Protein AF-A0A1M4WD47-F1 (afdb_monomer_lite)

Sequence (102 aa):
MFSYIHLALHGLVPVAIAWFFFRSDWKRAALIMLAANLVDLDHLVANPVYDPNRCSINFHPLHKMLPISLYGAMMFLPWPPLRYLGIGLITHMLLDATDCAF

Organism: NCBI:txid494016

Structure (mmCIF, N/CA/C/O backbone):
data_AF-A0A1M4WD47-F1
#
_entry.id   AF-A0A1M4WD47-F1
#
loop_
_atom_site.group_PDB
_atom_site.id
_atom_site.type_symbol
_atom_site.label_atom_id
_atom_site.label_alt_id
_atom_site.label_comp_id
_atom_site.label_asym_id
_atom_site.label_entity_id
_atom_site.label_seq_id
_atom_site.pdbx_PDB_ins_code
_atom_site.Cartn_x
_atom_site.Cartn_y
_atom_site.Cartn_z
_atom_site.occupancy
_atom_site.B_iso_or_equiv
_atom_site.auth_seq_id
_atom_site.auth_comp_id
_atom_site.auth_asym_id
_atom_site.auth_atom_id
_atom_site.pdbx_PDB_model_num
ATOM 1 N N . MET A 1 1 ? -0.608 -6.641 -16.719 1.00 58.84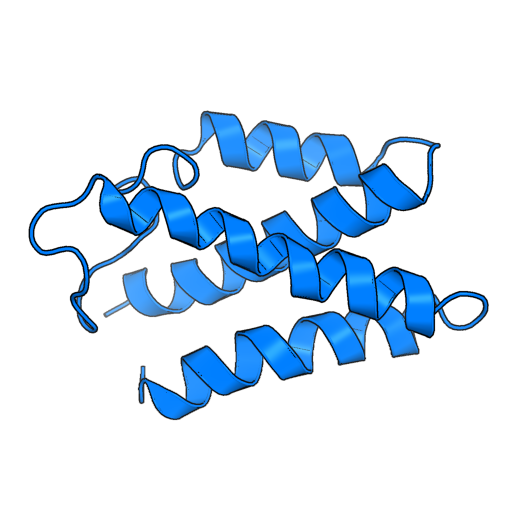 1 MET A N 1
ATOM 2 C CA . MET A 1 1 ? -2.099 -6.657 -16.816 1.00 58.84 1 MET A CA 1
ATOM 3 C C . MET A 1 1 ? -2.589 -5.411 -17.575 1.00 58.84 1 MET A C 1
ATOM 5 O O . MET A 1 1 ? -1.778 -4.520 -17.776 1.00 58.84 1 MET A O 1
ATOM 9 N N . PHE A 1 2 ? -3.846 -5.299 -18.051 1.00 75.12 2 PHE A N 1
ATOM 10 C CA . PHE A 1 2 ? -4.336 -4.026 -18.632 1.00 75.12 2 PHE A CA 1
ATOM 11 C C . PHE A 1 2 ? -4.069 -2.897 -17.619 1.00 75.12 2 PHE A C 1
ATOM 13 O O . PHE A 1 2 ? -4.674 -2.915 -16.548 1.00 75.12 2 PHE A O 1
ATOM 20 N N . SER A 1 3 ? -3.162 -1.956 -17.912 1.00 80.62 3 SER A N 1
ATOM 21 C CA . SER A 1 3 ? -2.609 -1.012 -16.917 1.00 80.62 3 SER A CA 1
ATOM 22 C C . SER A 1 3 ? -3.684 -0.210 -16.172 1.00 80.62 3 SER A C 1
ATOM 24 O O . SER A 1 3 ? -3.520 0.144 -15.009 1.00 80.62 3 SER A O 1
ATOM 26 N N . TYR A 1 4 ? -4.836 0.008 -16.810 1.00 87.81 4 TYR A N 1
ATOM 27 C CA . TYR A 1 4 ? -6.001 0.652 -16.204 1.00 87.81 4 TYR A CA 1
ATOM 28 C C . TYR A 1 4 ? -6.652 -0.173 -15.087 1.00 87.81 4 TYR A C 1
ATOM 30 O O . TYR A 1 4 ? -7.107 0.396 -14.099 1.00 87.81 4 TYR A O 1
ATOM 38 N N . ILE A 1 5 ? -6.696 -1.503 -15.224 1.00 91.81 5 ILE A N 1
ATOM 39 C CA . ILE A 1 5 ? -7.230 -2.399 -14.190 1.00 91.81 5 ILE A CA 1
ATOM 40 C C . ILE A 1 5 ? -6.297 -2.386 -12.983 1.00 91.81 5 ILE A C 1
ATOM 42 O O . ILE A 1 5 ? -6.768 -2.203 -11.868 1.00 91.81 5 ILE A O 1
ATOM 46 N N . HIS A 1 6 ? -4.988 -2.519 -13.210 1.00 92.06 6 HIS A N 1
ATOM 47 C CA . HIS A 1 6 ? -3.984 -2.451 -12.147 1.00 92.06 6 HIS A CA 1
ATOM 48 C C . HIS A 1 6 ? -4.118 -1.143 -11.342 1.00 92.06 6 HIS A C 1
ATOM 50 O O . HIS A 1 6 ? -4.303 -1.173 -10.125 1.00 92.06 6 HIS A O 1
ATOM 56 N N . LEU A 1 7 ? -4.159 0.005 -12.029 1.00 93.12 7 LEU A N 1
ATOM 57 C CA . LEU A 1 7 ? -4.317 1.307 -11.376 1.00 93.12 7 LEU A CA 1
ATOM 58 C C . LEU A 1 7 ? -5.651 1.430 -10.619 1.00 93.12 7 LEU A C 1
ATOM 60 O O . LEU A 1 7 ? -5.695 1.970 -9.514 1.00 93.12 7 LEU A O 1
ATOM 64 N N . ALA A 1 8 ? -6.745 0.914 -11.187 1.00 96.31 8 ALA A N 1
ATOM 65 C CA . ALA A 1 8 ? -8.039 0.909 -10.512 1.00 96.31 8 ALA A CA 1
ATOM 66 C C . ALA A 1 8 ? -8.015 0.056 -9.234 1.00 96.31 8 ALA A C 1
ATOM 68 O O . ALA A 1 8 ? -8.615 0.446 -8.232 1.00 96.31 8 ALA A O 1
ATOM 69 N N . LEU A 1 9 ? -7.308 -1.079 -9.236 1.00 97.12 9 LEU A N 1
ATOM 70 C CA . LEU A 1 9 ? -7.199 -1.953 -8.067 1.00 97.12 9 LEU A CA 1
ATOM 71 C C . LEU A 1 9 ? -6.446 -1.284 -6.911 1.00 97.12 9 LEU A C 1
ATOM 73 O O . LEU A 1 9 ? -6.906 -1.395 -5.773 1.00 97.12 9 LEU A O 1
ATOM 77 N N . HIS A 1 10 ? -5.390 -0.514 -7.191 1.00 97.69 10 HIS A N 1
ATOM 78 C CA . HIS A 1 10 ? -4.678 0.282 -6.175 1.00 97.69 10 HIS A CA 1
ATOM 79 C C . HIS A 1 10 ? -5.563 1.329 -5.485 1.00 97.69 10 HIS A C 1
ATOM 81 O O . HIS A 1 10 ? -5.253 1.777 -4.383 1.00 97.69 10 HIS A O 1
ATOM 87 N N . GLY A 1 11 ? -6.693 1.706 -6.090 1.00 98.00 11 GLY A N 1
ATOM 88 C CA . GLY A 1 11 ? -7.723 2.525 -5.447 1.00 98.00 11 GLY A CA 1
ATOM 89 C C . GLY A 1 11 ? -8.826 1.699 -4.778 1.00 98.00 11 GLY A C 1
ATOM 90 O O . GLY A 1 11 ? -9.163 1.903 -3.610 1.00 98.00 11 GLY A O 1
ATOM 91 N N . LEU A 1 12 ? -9.416 0.760 -5.518 1.00 98.38 12 LEU A N 1
ATOM 92 C CA . LEU A 1 12 ? -10.621 0.042 -5.097 1.00 98.38 12 LEU A CA 1
ATOM 93 C C . LEU A 1 12 ? -10.355 -0.966 -3.975 1.00 98.38 12 LEU A C 1
ATOM 95 O O . LEU A 1 12 ? -11.166 -1.072 -3.053 1.00 98.38 12 LEU A O 1
ATOM 99 N N . VAL A 1 13 ? -9.236 -1.693 -4.027 1.00 98.50 13 VAL A N 1
ATOM 100 C CA . VAL A 1 13 ? -8.934 -2.752 -3.054 1.00 98.50 13 VAL A CA 1
ATOM 101 C C . VAL A 1 13 ? -8.675 -2.177 -1.654 1.00 98.50 13 VAL A C 1
ATOM 103 O O . VAL A 1 13 ? -9.324 -2.652 -0.718 1.00 98.50 13 VAL A O 1
ATOM 106 N N . PRO A 1 14 ? -7.856 -1.120 -1.463 1.00 98.50 14 PRO A N 1
ATOM 107 C CA . PRO A 1 14 ? -7.715 -0.460 -0.161 1.00 98.50 14 PRO A CA 1
ATOM 108 C C . PRO A 1 14 ? -9.041 0.015 0.441 1.00 98.50 14 PRO A C 1
ATOM 110 O O . PRO A 1 14 ? -9.309 -0.202 1.625 1.00 98.50 14 PRO A O 1
ATOM 113 N N . VAL A 1 15 ? -9.904 0.627 -0.379 1.00 98.62 15 VAL A N 1
ATOM 114 C CA . VAL A 1 15 ? -11.221 1.108 0.066 1.00 98.62 15 VAL A CA 1
ATOM 115 C C . VAL A 1 15 ? -12.121 -0.059 0.463 1.00 98.62 15 VAL A C 1
ATOM 117 O O . VAL A 1 15 ? -12.786 0.015 1.498 1.00 98.62 15 VAL A O 1
ATOM 120 N N . ALA A 1 16 ? -12.121 -1.147 -0.311 1.00 98.69 16 ALA A N 1
ATOM 121 C CA . ALA A 1 16 ? -12.875 -2.351 0.016 1.00 98.69 16 ALA A CA 1
ATOM 122 C C . ALA A 1 16 ? -12.393 -2.963 1.341 1.00 98.69 16 ALA A C 1
ATOM 124 O O . ALA A 1 16 ? -13.210 -3.186 2.235 1.00 98.69 16 ALA A O 1
ATOM 125 N N . ILE A 1 17 ? -11.081 -3.157 1.518 1.00 98.56 17 ILE A N 1
ATOM 126 C CA . ILE A 1 17 ? -10.499 -3.683 2.764 1.00 98.56 17 ILE A CA 1
ATOM 127 C C . ILE A 1 17 ? -10.911 -2.813 3.957 1.00 98.56 17 ILE A C 1
ATOM 129 O O . ILE A 1 17 ? -11.415 -3.324 4.961 1.00 98.56 17 ILE A O 1
ATOM 133 N N . ALA A 1 18 ? -10.760 -1.495 3.840 1.00 98.50 18 ALA A N 1
ATOM 134 C CA . ALA A 1 18 ? -11.155 -0.561 4.885 1.00 98.50 18 ALA A CA 1
ATOM 135 C C . ALA A 1 18 ? -12.653 -0.652 5.223 1.00 98.50 18 ALA A C 1
ATOM 137 O O . ALA A 1 18 ? -13.029 -0.660 6.397 1.00 98.50 18 ALA A O 1
ATOM 138 N N . TRP A 1 19 ? -13.513 -0.747 4.208 1.00 98.44 19 TRP A N 1
ATOM 139 C CA . TRP A 1 19 ? -14.961 -0.809 4.386 1.00 98.44 19 TRP A CA 1
ATOM 140 C C . TRP A 1 19 ? -15.430 -2.115 5.037 1.00 98.44 19 TRP A C 1
ATOM 142 O O . TRP A 1 19 ? -16.254 -2.064 5.955 1.00 98.44 19 TRP A O 1
ATOM 152 N N . PHE A 1 20 ? -14.894 -3.259 4.601 1.00 98.38 20 PHE A N 1
ATOM 153 C CA . PHE A 1 20 ? -15.278 -4.581 5.103 1.00 98.38 20 PHE A CA 1
ATOM 154 C C . PHE A 1 20 ? -14.702 -4.881 6.493 1.00 98.38 20 PHE A C 1
ATOM 156 O O . PHE A 1 20 ? -15.432 -5.362 7.358 1.00 98.38 20 PHE A O 1
ATOM 163 N N . PHE A 1 21 ? -13.419 -4.587 6.734 1.00 97.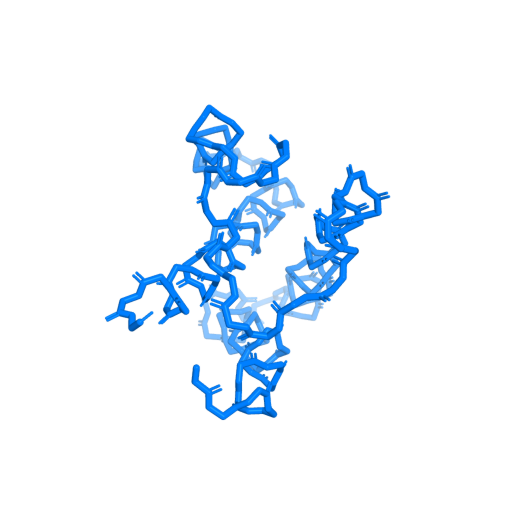81 21 PHE A N 1
ATOM 164 C CA . PHE A 1 21 ? -12.721 -5.023 7.955 1.00 97.81 21 PHE A CA 1
ATOM 165 C C . PHE A 1 21 ? -12.621 -3.946 9.041 1.00 97.81 21 PHE A C 1
ATOM 167 O O . PHE A 1 21 ? -12.498 -4.274 10.219 1.00 97.81 21 PHE A O 1
ATOM 174 N N . PH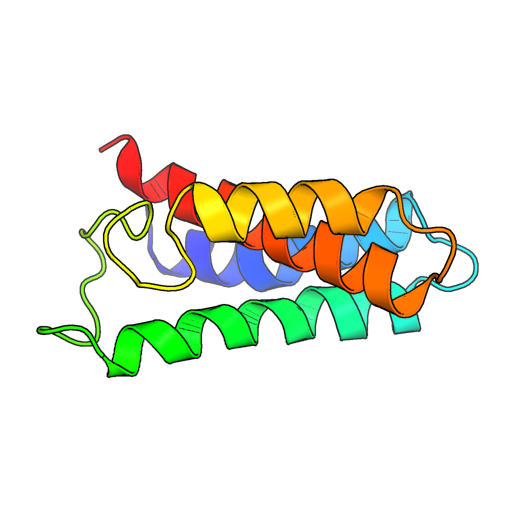E A 1 22 ? -12.710 -2.664 8.679 1.00 96.94 22 PHE A N 1
ATOM 175 C CA . PHE A 1 22 ? -12.525 -1.538 9.603 1.00 96.94 22 PHE A CA 1
ATOM 176 C C . PHE A 1 22 ? -13.765 -0.646 9.655 1.00 96.94 22 PHE A C 1
ATOM 178 O O . PHE A 1 22 ? -13.664 0.574 9.719 1.00 96.94 22 PHE A O 1
ATOM 185 N N . ARG A 1 23 ? -14.960 -1.252 9.634 1.00 95.81 23 ARG A N 1
ATOM 186 C CA . ARG A 1 23 ? -16.246 -0.564 9.426 1.00 95.81 23 ARG A CA 1
ATOM 187 C C . ARG A 1 23 ? -16.489 0.649 10.334 1.00 95.81 23 ARG A C 1
ATOM 189 O O . ARG A 1 23 ? -17.098 1.612 9.878 1.00 95.81 23 ARG A O 1
ATOM 196 N N . SER A 1 24 ? -16.027 0.624 11.583 1.00 97.12 24 SER A N 1
ATOM 197 C CA . SER A 1 24 ? -16.172 1.739 12.534 1.00 97.12 24 SER A CA 1
ATOM 198 C C . SER A 1 24 ? -15.276 2.945 12.220 1.00 97.12 24 SER A C 1
ATOM 200 O O . SER A 1 24 ? -15.646 4.067 12.549 1.00 97.12 24 SER A O 1
ATOM 202 N N . ASP A 1 25 ? -14.140 2.736 11.550 1.00 97.44 25 ASP A N 1
ATOM 203 C CA . ASP A 1 25 ? -13.117 3.752 11.246 1.00 97.44 25 ASP A CA 1
ATOM 204 C C . ASP A 1 25 ? -12.743 3.756 9.746 1.00 97.44 25 ASP A C 1
ATOM 206 O O . ASP A 1 25 ? -11.662 4.182 9.336 1.00 97.44 25 ASP A O 1
ATOM 210 N N . TRP A 1 26 ? -13.650 3.257 8.897 1.00 98.44 26 TRP A N 1
ATOM 211 C CA . TRP A 1 26 ? -13.337 2.859 7.521 1.00 98.44 26 TRP A CA 1
ATOM 212 C C . TRP A 1 26 ? -12.823 4.013 6.662 1.00 98.44 26 TRP A C 1
ATOM 214 O O . TRP A 1 26 ? -11.982 3.803 5.801 1.00 98.44 26 TRP A O 1
ATOM 224 N N . LYS A 1 27 ? -13.291 5.245 6.899 1.00 98.50 27 LYS A N 1
ATOM 225 C CA . LYS A 1 27 ? -12.832 6.427 6.151 1.00 98.50 27 LYS A CA 1
ATOM 226 C C . LYS A 1 2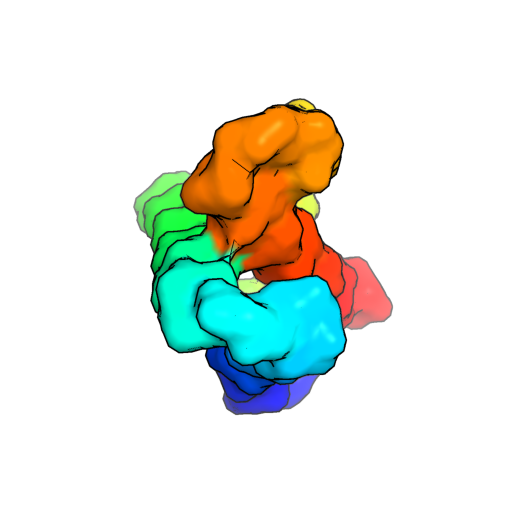7 ? -11.362 6.721 6.430 1.00 98.50 27 LYS A C 1
ATOM 228 O O . LYS A 1 27 ? -10.609 7.015 5.508 1.00 98.50 27 LYS A O 1
ATOM 233 N N . ARG A 1 28 ? -10.957 6.630 7.701 1.00 98.44 28 ARG A N 1
ATOM 234 C CA . ARG A 1 28 ? -9.572 6.852 8.120 1.00 98.44 28 ARG A CA 1
ATOM 235 C C . ARG A 1 28 ? -8.680 5.712 7.646 1.00 98.44 28 ARG A C 1
ATOM 237 O O . ARG A 1 28 ? -7.611 5.980 7.109 1.00 98.44 28 ARG A O 1
ATOM 244 N N . ALA A 1 29 ? -9.135 4.469 7.807 1.00 98.50 29 ALA A N 1
ATOM 245 C CA . ALA A 1 29 ? -8.436 3.297 7.293 1.00 98.50 29 ALA A CA 1
ATOM 246 C C . ALA A 1 29 ? -8.234 3.397 5.772 1.00 98.50 29 ALA A C 1
ATOM 248 O O . ALA A 1 29 ? -7.104 3.276 5.312 1.00 98.50 29 ALA A O 1
ATOM 249 N N . ALA A 1 30 ? -9.285 3.726 5.013 1.00 98.69 30 ALA A N 1
ATOM 250 C CA . ALA A 1 30 ? -9.220 3.893 3.563 1.00 98.69 30 ALA A CA 1
ATOM 251 C C . ALA A 1 30 ? -8.242 4.999 3.161 1.00 98.69 30 ALA A C 1
ATOM 253 O O . ALA A 1 30 ? -7.398 4.771 2.304 1.00 98.69 30 ALA A O 1
ATOM 254 N N . LEU A 1 31 ? -8.308 6.174 3.799 1.00 98.75 31 LEU A N 1
ATOM 255 C CA . LEU A 1 31 ? -7.400 7.283 3.496 1.00 98.75 31 LEU A CA 1
ATOM 256 C C . LEU A 1 31 ? -5.932 6.896 3.722 1.00 98.75 31 LEU A C 1
ATOM 258 O O . LEU A 1 31 ? -5.089 7.195 2.882 1.00 98.75 31 LEU A O 1
ATOM 262 N N . ILE A 1 32 ? -5.627 6.219 4.833 1.00 98.75 32 ILE A N 1
ATOM 263 C CA . ILE A 1 32 ? -4.256 5.799 5.151 1.00 98.75 32 ILE A CA 1
ATOM 264 C C . ILE A 1 32 ? -3.786 4.687 4.206 1.00 98.75 32 ILE A C 1
ATOM 266 O O . ILE A 1 32 ? -2.656 4.742 3.729 1.00 98.75 32 ILE A O 1
ATOM 270 N N . MET A 1 33 ? -4.637 3.704 3.900 1.00 98.75 33 MET A N 1
ATOM 271 C CA . MET A 1 33 ? -4.283 2.631 2.966 1.00 98.75 33 MET A CA 1
ATOM 272 C C . MET A 1 33 ? -4.102 3.157 1.536 1.00 98.75 33 MET A C 1
ATOM 274 O O . MET A 1 33 ? -3.194 2.713 0.852 1.00 98.75 33 MET A O 1
ATOM 278 N N . LEU A 1 34 ? -4.901 4.135 1.097 1.00 98.75 34 LEU A N 1
ATOM 279 C CA . LEU A 1 34 ? -4.707 4.814 -0.191 1.00 98.75 34 LEU A CA 1
ATOM 280 C C . LEU A 1 34 ? -3.413 5.634 -0.216 1.00 98.75 34 LEU A C 1
ATOM 282 O O . LEU A 1 34 ? -2.702 5.633 -1.217 1.00 98.75 34 LEU A O 1
ATOM 286 N N . ALA A 1 35 ? -3.083 6.314 0.887 1.00 98.62 35 ALA A N 1
ATOM 287 C CA . ALA A 1 35 ? -1.826 7.048 1.010 1.00 98.62 35 ALA A CA 1
ATOM 288 C C . ALA A 1 35 ? -0.595 6.125 0.962 1.00 98.62 35 ALA A C 1
ATOM 290 O O . ALA A 1 35 ? 0.492 6.592 0.630 1.00 98.62 35 ALA A O 1
ATOM 291 N N . ALA A 1 36 ? -0.750 4.826 1.246 1.00 98.62 36 ALA A N 1
ATOM 292 C CA . ALA A 1 36 ? 0.332 3.852 1.125 1.00 98.62 36 ALA A CA 1
ATOM 293 C C . ALA A 1 36 ? 0.860 3.717 -0.313 1.00 98.62 36 ALA A C 1
ATOM 295 O O . ALA A 1 36 ? 2.039 3.423 -0.474 1.00 98.62 36 ALA A O 1
ATOM 296 N N . ASN A 1 37 ? 0.051 4.027 -1.336 1.00 98.31 37 ASN A N 1
ATOM 297 C CA . ASN A 1 37 ? 0.495 4.055 -2.738 1.00 98.31 37 ASN A CA 1
ATOM 298 C C . ASN A 1 37 ? 1.606 5.089 -2.996 1.00 98.31 37 ASN A C 1
ATOM 300 O O . ASN A 1 37 ? 2.271 5.035 -4.020 1.00 98.31 37 AS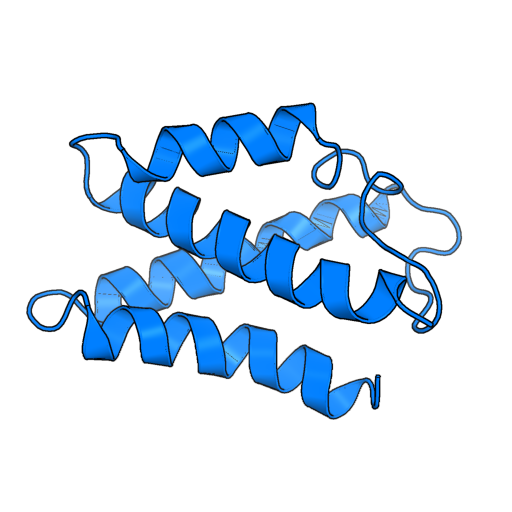N A O 1
ATOM 304 N N . LEU A 1 38 ? 1.867 6.019 -2.065 1.00 98.38 38 LEU A N 1
ATOM 305 C CA . LEU A 1 38 ? 3.041 6.896 -2.138 1.00 98.38 38 LEU A CA 1
ATOM 306 C C . LEU A 1 38 ? 4.374 6.134 -2.035 1.00 98.38 38 LEU A C 1
ATOM 308 O O . LEU A 1 38 ? 5.424 6.735 -2.259 1.00 98.38 38 LEU A O 1
ATOM 312 N N . VAL A 1 39 ? 4.357 4.838 -1.707 1.00 98.38 39 VAL A N 1
ATOM 313 C CA . VAL A 1 39 ? 5.541 3.971 -1.782 1.00 98.38 39 VAL A CA 1
ATOM 314 C C . VAL A 1 39 ? 6.144 3.937 -3.193 1.00 98.38 39 VAL A C 1
ATOM 316 O O . VAL A 1 39 ? 7.369 3.933 -3.305 1.00 98.38 39 VAL A O 1
ATOM 319 N N . ASP A 1 40 ? 5.319 4.087 -4.238 1.00 96.88 40 ASP A N 1
ATOM 320 C CA . ASP A 1 40 ? 5.739 4.172 -5.648 1.00 96.88 40 ASP A CA 1
ATOM 321 C C . ASP A 1 40 ? 6.641 5.362 -5.964 1.00 96.88 40 ASP A C 1
ATOM 323 O O . ASP A 1 40 ? 7.242 5.433 -7.036 1.00 96.88 40 ASP A O 1
ATOM 327 N N . LEU A 1 41 ? 6.783 6.328 -5.053 1.00 97.44 41 LEU A N 1
ATOM 328 C CA . LEU A 1 41 ? 7.751 7.406 -5.245 1.00 97.44 41 LEU A CA 1
ATOM 329 C C . LEU A 1 41 ? 9.194 6.877 -5.351 1.00 97.44 41 LEU A C 1
ATOM 331 O O . LEU A 1 41 ? 10.058 7.588 -5.868 1.00 97.44 41 LEU A O 1
ATOM 335 N N . ASP A 1 42 ? 9.466 5.633 -4.942 1.00 96.75 42 ASP A N 1
ATOM 336 C CA . ASP A 1 42 ? 10.753 4.977 -5.183 1.00 96.75 42 ASP A CA 1
ATOM 337 C C . ASP A 1 42 ? 11.010 4.628 -6.669 1.00 96.75 42 ASP A C 1
ATOM 339 O O . ASP A 1 42 ? 12.168 4.438 -7.062 1.00 96.75 42 ASP A O 1
ATOM 343 N N . HIS A 1 43 ? 9.985 4.668 -7.531 1.00 95.62 43 HIS A N 1
ATOM 344 C CA . HIS A 1 43 ? 10.126 4.563 -8.988 1.00 95.62 43 HIS A CA 1
ATOM 345 C C . HIS A 1 43 ? 10.934 5.717 -9.578 1.00 95.62 43 HIS A C 1
ATOM 347 O O . HIS A 1 43 ? 11.590 5.544 -10.604 1.00 95.62 43 HIS A O 1
ATOM 353 N N . LEU A 1 44 ? 10.967 6.878 -8.916 1.00 96.44 44 LEU A N 1
ATOM 354 C CA . LEU A 1 44 ? 11.782 8.020 -9.344 1.00 96.44 44 LEU A CA 1
ATOM 355 C C . LEU A 1 44 ? 13.290 7.713 -9.335 1.00 96.44 44 LEU A C 1
ATOM 357 O O . LEU A 1 44 ? 14.064 8.435 -9.959 1.00 96.44 44 LEU A O 1
ATOM 361 N N . VAL A 1 45 ? 13.709 6.643 -8.650 1.00 94.50 45 VAL A N 1
ATOM 362 C CA . VAL A 1 45 ? 15.104 6.172 -8.596 1.00 94.50 45 VAL A CA 1
ATOM 363 C C . VAL A 1 45 ? 15.413 5.160 -9.716 1.00 94.50 45 VAL A C 1
ATOM 365 O O . VAL A 1 45 ? 16.565 4.773 -9.905 1.00 94.50 45 VAL A O 1
ATOM 368 N N . ALA A 1 46 ? 14.411 4.723 -10.482 1.00 93.44 46 ALA A N 1
ATOM 369 C CA . ALA A 1 46 ? 14.579 3.755 -11.561 1.00 93.44 46 ALA A CA 1
ATOM 370 C C . ALA A 1 46 ? 14.883 4.392 -12.922 1.00 93.44 46 ALA A C 1
ATOM 372 O O . ALA A 1 46 ? 14.499 5.523 -13.211 1.00 93.44 46 ALA A O 1
ATOM 373 N N . ASN A 1 47 ? 15.514 3.607 -13.800 1.00 91.56 47 ASN A N 1
ATOM 374 C CA . ASN A 1 47 ? 15.682 3.939 -15.210 1.00 91.56 47 ASN A CA 1
ATOM 375 C C . ASN A 1 47 ? 15.261 2.741 -16.092 1.00 91.56 47 ASN A C 1
ATOM 377 O O . ASN A 1 47 ? 15.922 1.703 -16.019 1.00 91.56 47 ASN A O 1
ATOM 381 N N . PRO A 1 48 ? 14.192 2.850 -16.908 1.00 91.62 48 PRO A N 1
ATOM 382 C CA . PRO A 1 48 ? 13.286 3.998 -17.008 1.00 91.62 48 PRO A CA 1
ATOM 383 C C . PRO A 1 48 ? 12.423 4.159 -15.746 1.00 91.62 48 PRO A C 1
ATOM 385 O O . PRO A 1 48 ? 12.107 3.176 -15.072 1.00 91.62 48 PRO A O 1
ATOM 388 N N . VAL A 1 49 ? 12.002 5.394 -15.455 1.00 93.19 49 VAL A N 1
ATOM 389 C CA . VAL A 1 49 ? 11.147 5.709 -14.291 1.00 93.19 49 VAL A CA 1
ATOM 390 C C . VAL A 1 49 ? 9.849 4.891 -14.334 1.00 93.19 49 VAL A C 1
ATOM 392 O O . VAL A 1 49 ? 9.499 4.216 -13.368 1.00 93.19 49 VAL A O 1
ATOM 395 N N . TYR A 1 50 ? 9.182 4.860 -15.488 1.00 88.62 50 TYR A N 1
ATOM 396 C CA . TYR A 1 50 ? 7.953 4.100 -15.706 1.00 88.62 50 TYR A CA 1
ATOM 397 C C . TYR A 1 50 ? 8.131 3.086 -16.837 1.00 88.62 50 TYR A C 1
ATOM 399 O O . TYR A 1 50 ? 8.607 3.439 -17.916 1.00 88.62 50 TYR A O 1
ATOM 407 N N . ASP A 1 51 ? 7.733 1.843 -16.583 1.00 89.69 51 ASP A N 1
ATOM 408 C CA . ASP A 1 51 ? 7.630 0.776 -17.576 1.00 89.69 51 ASP A CA 1
ATOM 409 C C . ASP A 1 51 ? 6.442 -0.123 -17.193 1.00 89.69 51 ASP A C 1
ATOM 411 O O . ASP A 1 51 ? 6.488 -0.743 -16.129 1.00 89.69 51 ASP A O 1
ATOM 415 N N . PRO A 1 52 ? 5.375 -0.192 -18.009 1.00 85.94 52 PRO A N 1
ATOM 416 C CA . PRO A 1 52 ? 4.179 -0.969 -17.689 1.00 85.94 52 PRO A CA 1
ATOM 417 C C . PRO A 1 52 ? 4.388 -2.489 -17.754 1.00 85.94 52 PRO A C 1
ATOM 419 O O . PRO A 1 52 ? 3.490 -3.225 -17.351 1.00 85.94 52 PRO A O 1
ATOM 422 N N . ASN A 1 53 ? 5.521 -2.963 -18.282 1.00 86.06 53 ASN A N 1
ATOM 423 C CA . ASN A 1 53 ? 5.824 -4.392 -18.417 1.00 86.06 53 ASN A CA 1
ATOM 424 C C . ASN A 1 53 ? 6.901 -4.863 -17.428 1.00 86.06 53 ASN A C 1
ATOM 426 O O . ASN A 1 53 ? 7.408 -5.977 -17.547 1.00 86.06 53 ASN A O 1
ATOM 430 N N . ARG A 1 54 ? 7.303 -4.014 -16.476 1.00 90.31 54 ARG A N 1
ATOM 431 C CA . ARG A 1 54 ? 8.335 -4.346 -15.497 1.00 90.31 54 ARG A CA 1
ATOM 432 C C . ARG A 1 54 ? 7.711 -4.877 -14.212 1.00 90.31 54 ARG A C 1
ATOM 434 O O . ARG A 1 54 ? 6.855 -4.235 -13.620 1.00 90.31 54 ARG A O 1
ATOM 441 N N . CYS A 1 55 ? 8.247 -5.988 -13.716 1.00 92.94 55 CYS A N 1
ATOM 442 C CA . CYS A 1 55 ? 7.997 -6.432 -12.349 1.00 92.94 55 CYS A CA 1
ATOM 443 C C . CYS A 1 55 ? 8.632 -5.455 -11.339 1.00 92.94 55 CYS A C 1
ATOM 445 O O . CYS A 1 55 ? 9.859 -5.335 -11.280 1.00 92.94 55 CYS A O 1
ATOM 447 N N . SER A 1 56 ? 7.808 -4.771 -10.536 1.00 93.31 56 SER A N 1
ATOM 448 C CA . SER A 1 56 ? 8.267 -3.840 -9.488 1.00 93.31 56 SER A CA 1
ATOM 449 C C . SER A 1 56 ? 8.953 -4.550 -8.316 1.00 93.31 56 SER A C 1
ATOM 451 O O . SER A 1 56 ? 9.891 -4.020 -7.708 1.00 93.31 56 SER A O 1
ATOM 453 N N . ILE A 1 57 ? 8.507 -5.770 -7.996 1.00 96.44 57 ILE A N 1
ATOM 454 C CA . ILE A 1 57 ? 8.988 -6.538 -6.843 1.00 96.44 57 ILE A CA 1
ATOM 455 C C . ILE A 1 57 ? 10.466 -6.896 -7.012 1.00 96.44 57 ILE A C 1
ATOM 457 O O . ILE A 1 57 ? 10.890 -7.421 -8.037 1.00 96.44 57 ILE A O 1
ATOM 461 N N . ASN A 1 58 ? 11.259 -6.628 -5.971 1.00 95.62 58 ASN A N 1
ATOM 462 C CA . ASN A 1 58 ? 12.726 -6.721 -5.950 1.00 95.62 58 ASN A CA 1
ATOM 463 C C . ASN A 1 58 ? 13.478 -5.800 -6.925 1.00 95.62 58 ASN A C 1
ATOM 465 O O . ASN A 1 58 ? 14.712 -5.800 -6.903 1.00 95.62 58 ASN A O 1
ATOM 469 N N . PHE A 1 59 ? 12.781 -4.988 -7.718 1.00 94.62 59 PHE A N 1
ATOM 470 C CA . PHE A 1 59 ? 13.404 -4.011 -8.601 1.00 94.62 59 PHE A CA 1
ATOM 471 C C . PHE A 1 59 ? 13.605 -2.668 -7.884 1.00 94.62 59 PHE A C 1
ATOM 473 O O . PHE A 1 59 ? 14.728 -2.159 -7.827 1.00 94.62 59 PHE A O 1
ATOM 480 N N . HIS A 1 60 ? 12.549 -2.124 -7.271 1.00 95.56 60 HIS A N 1
ATOM 481 C CA . HIS A 1 60 ? 12.608 -0.828 -6.593 1.00 95.56 60 HIS A CA 1
ATOM 482 C C . HIS A 1 60 ? 13.029 -0.942 -5.114 1.00 95.56 60 HIS A C 1
ATOM 484 O O . HIS A 1 60 ? 12.786 -1.974 -4.483 1.00 95.56 60 HIS A O 1
ATOM 490 N N . PRO A 1 61 ? 13.690 0.081 -4.529 1.00 96.25 61 PRO A N 1
ATOM 491 C CA . PRO A 1 61 ? 14.227 0.016 -3.168 1.00 96.25 61 PRO A CA 1
ATOM 492 C C . PRO A 1 61 ? 13.217 -0.366 -2.079 1.00 96.25 61 PRO A C 1
ATOM 494 O O . PRO A 1 61 ? 13.563 -1.178 -1.218 1.00 96.25 61 PRO A O 1
ATOM 497 N N . LEU A 1 62 ? 12.003 0.192 -2.108 1.00 98.12 62 LEU A N 1
ATOM 498 C CA . LEU A 1 62 ? 10.931 -0.064 -1.137 1.00 98.12 62 LEU A CA 1
ATOM 499 C C . LEU A 1 62 ? 10.100 -1.306 -1.494 1.00 98.12 62 LEU A C 1
ATOM 501 O O . LEU A 1 62 ? 9.390 -1.836 -0.647 1.00 98.12 62 LEU A O 1
ATOM 505 N N . HIS A 1 63 ? 10.282 -1.835 -2.702 1.00 98.06 63 HIS A N 1
ATOM 506 C CA . HIS A 1 63 ? 9.662 -3.064 -3.201 1.00 98.06 63 HIS A CA 1
ATOM 507 C C . HIS A 1 63 ? 10.538 -4.314 -3.000 1.00 98.06 63 HIS A C 1
ATOM 509 O O . HIS A 1 63 ? 10.273 -5.385 -3.554 1.00 98.06 63 HIS A O 1
ATOM 515 N N . LYS A 1 64 ? 11.616 -4.209 -2.211 1.00 97.31 64 LYS A N 1
ATOM 516 C CA . LYS A 1 64 ? 12.459 -5.353 -1.828 1.00 97.31 64 LYS A CA 1
ATOM 517 C C . LYS A 1 64 ? 11.832 -6.154 -0.686 1.00 97.31 64 LYS A C 1
ATOM 519 O O . LYS A 1 64 ? 11.122 -5.615 0.160 1.00 97.31 64 LYS A O 1
ATOM 524 N N . MET A 1 65 ? 12.196 -7.434 -0.588 1.00 96.88 65 MET A N 1
ATOM 525 C CA . MET A 1 65 ? 11.672 -8.341 0.449 1.00 96.88 65 MET A CA 1
ATOM 526 C C . MET A 1 65 ? 11.877 -7.845 1.887 1.00 96.88 65 MET A C 1
ATOM 528 O O . MET A 1 65 ? 11.021 -8.073 2.738 1.00 96.88 65 MET A O 1
ATOM 532 N N . LEU A 1 66 ? 12.984 -7.149 2.172 1.00 97.56 66 LEU A N 1
ATOM 533 C CA . LEU A 1 66 ? 13.236 -6.611 3.509 1.00 97.56 66 LEU A CA 1
ATOM 534 C C . LEU A 1 66 ? 12.202 -5.526 3.894 1.00 97.56 66 LEU A C 1
ATOM 536 O O . LEU A 1 66 ? 11.498 -5.747 4.878 1.00 97.56 66 LEU A O 1
ATOM 540 N N . PRO A 1 67 ? 12.023 -4.418 3.146 1.00 98.06 67 PRO A N 1
ATOM 541 C CA . PRO A 1 67 ? 10.907 -3.492 3.361 1.00 98.06 67 PRO A CA 1
ATOM 542 C C . PRO A 1 67 ? 9.537 -4.176 3.442 1.00 98.06 67 PRO A C 1
ATOM 544 O O . PRO A 1 67 ? 8.803 -3.941 4.400 1.00 98.06 67 PRO A O 1
ATOM 547 N N . ILE A 1 68 ? 9.234 -5.093 2.515 1.00 98.50 68 ILE A N 1
ATOM 548 C CA . ILE A 1 68 ? 7.957 -5.824 2.495 1.00 98.50 68 ILE A CA 1
ATOM 549 C C . ILE A 1 68 ? 7.724 -6.575 3.814 1.00 98.50 68 ILE A C 1
ATOM 551 O O . ILE A 1 68 ? 6.636 -6.506 4.386 1.00 98.50 68 ILE A O 1
ATOM 555 N N . SER A 1 69 ? 8.749 -7.240 4.358 1.00 98.19 69 SER A N 1
ATOM 556 C CA . SER A 1 69 ? 8.642 -7.923 5.655 1.00 98.19 69 SER A CA 1
ATOM 557 C C . SER A 1 69 ? 8.340 -6.964 6.815 1.00 98.19 69 SER A C 1
ATOM 559 O O . SER A 1 69 ? 7.560 -7.306 7.706 1.00 98.19 69 SER A O 1
ATOM 561 N N . LEU A 1 70 ? 8.885 -5.742 6.782 1.00 98.44 70 LEU A N 1
ATOM 562 C CA . LEU A 1 70 ? 8.603 -4.712 7.784 1.00 98.44 70 LEU A CA 1
ATOM 563 C C . LEU A 1 70 ? 7.159 -4.211 7.670 1.00 98.44 70 LEU A C 1
ATOM 565 O O . LEU A 1 70 ? 6.496 -4.035 8.692 1.00 98.44 70 LEU A O 1
ATOM 569 N N . TYR A 1 71 ? 6.639 -4.053 6.451 1.00 98.38 71 TYR A N 1
ATOM 570 C CA . TYR A 1 71 ? 5.234 -3.699 6.215 1.00 98.38 71 TYR A CA 1
ATOM 571 C C . TYR A 1 71 ? 4.290 -4.781 6.745 1.00 98.38 71 TYR A C 1
ATOM 573 O O . TYR A 1 71 ? 3.294 -4.472 7.402 1.00 98.38 71 TYR A O 1
ATOM 581 N N . GLY A 1 72 ? 4.653 -6.052 6.549 1.00 98.25 72 GLY A N 1
ATOM 582 C CA . GLY A 1 72 ? 3.948 -7.188 7.140 1.00 98.25 72 GLY A CA 1
ATOM 583 C C . GLY A 1 72 ? 3.948 -7.128 8.668 1.00 98.25 72 GLY A C 1
ATOM 584 O O . GLY A 1 72 ? 2.898 -7.269 9.290 1.00 98.25 72 GLY A O 1
ATOM 585 N N . ALA A 1 73 ? 5.091 -6.826 9.289 1.00 98.31 73 ALA A N 1
ATOM 586 C CA . ALA A 1 73 ? 5.176 -6.649 10.740 1.00 98.31 73 ALA A CA 1
ATOM 587 C C . ALA A 1 73 ? 4.299 -5.483 11.245 1.00 98.31 73 ALA A C 1
ATOM 589 O O . ALA A 1 73 ? 3.653 -5.603 12.291 1.00 98.31 73 ALA A O 1
ATOM 590 N N . MET A 1 74 ? 4.211 -4.381 10.488 1.00 98.19 74 MET A N 1
ATOM 591 C CA . MET A 1 74 ? 3.376 -3.222 10.833 1.00 98.19 74 MET A CA 1
ATOM 592 C C . MET A 1 74 ? 1.890 -3.579 10.986 1.00 98.19 74 MET A C 1
ATOM 594 O O . MET A 1 74 ? 1.217 -2.995 11.839 1.00 98.19 74 MET A O 1
ATOM 598 N N . MET A 1 75 ? 1.385 -4.571 10.243 1.00 97.19 75 MET A N 1
ATOM 599 C CA . MET A 1 75 ? -0.007 -5.042 10.342 1.00 97.19 75 MET A CA 1
ATOM 600 C C . MET A 1 75 ? -0.373 -5.584 11.735 1.00 97.19 75 MET A C 1
ATOM 602 O O . MET A 1 75 ? -1.547 -5.599 12.107 1.00 97.19 75 MET A O 1
ATOM 606 N N . PHE A 1 76 ? 0.610 -6.019 12.523 1.00 96.19 76 PHE A N 1
ATOM 607 C CA . PHE A 1 76 ? 0.380 -6.608 13.845 1.00 96.19 76 PHE A CA 1
ATOM 608 C C . PHE A 1 76 ? 0.529 -5.601 14.989 1.00 96.19 76 PHE A C 1
ATOM 610 O O . PHE A 1 76 ? 0.241 -5.920 16.143 1.00 96.19 76 PHE A O 1
ATOM 617 N N . LEU A 1 77 ? 0.939 -4.364 14.696 1.00 96.75 77 LEU A N 1
ATOM 618 C CA . LEU A 1 77 ? 1.163 -3.357 15.728 1.00 96.75 77 LEU A CA 1
ATOM 619 C C . LEU A 1 77 ? -0.160 -2.891 16.358 1.00 96.75 77 LEU A C 1
ATOM 621 O O . LEU A 1 77 ? -1.180 -2.795 15.669 1.00 96.75 77 LEU A O 1
ATOM 625 N N . PRO A 1 78 ? -0.183 -2.583 17.670 1.00 95.94 78 PRO A N 1
ATOM 626 C CA . PRO A 1 78 ? -1.396 -2.166 18.379 1.00 95.94 78 PRO A CA 1
ATOM 627 C C . PRO A 1 78 ? -1.889 -0.774 17.963 1.00 95.94 78 PRO A C 1
ATOM 629 O O . PRO A 1 78 ? -3.053 -0.452 18.179 1.00 95.94 78 PRO A O 1
ATOM 632 N N . TRP A 1 79 ? -1.023 0.048 17.362 1.00 97.44 79 TRP A N 1
ATOM 633 C CA . TRP A 1 79 ? -1.342 1.414 16.961 1.00 97.44 79 TRP A CA 1
ATOM 634 C C . TRP A 1 79 ? -2.094 1.443 15.613 1.00 97.44 79 TRP A C 1
ATOM 636 O O . TRP A 1 79 ? -1.489 1.133 14.582 1.00 97.44 79 TRP A O 1
ATOM 646 N N . PRO A 1 80 ? -3.389 1.834 15.577 1.00 96.62 80 PRO A N 1
ATOM 647 C CA . PRO A 1 80 ? -4.221 1.678 14.381 1.00 96.62 80 PRO A CA 1
ATOM 648 C C . PRO A 1 80 ? -3.701 2.378 13.113 1.00 96.62 80 PRO A C 1
ATOM 650 O O . PRO A 1 80 ? -3.711 1.738 12.067 1.00 96.62 80 PRO A O 1
ATOM 653 N N . PRO A 1 81 ? -3.184 3.626 13.149 1.00 97.69 81 PRO A N 1
ATOM 654 C CA . PRO A 1 81 ? -2.651 4.281 11.952 1.00 97.69 81 PRO A CA 1
ATOM 655 C C . PRO A 1 81 ? -1.517 3.498 11.287 1.00 97.69 81 PRO A C 1
ATOM 657 O O . PRO A 1 81 ? -1.521 3.330 10.072 1.00 97.69 81 PRO A O 1
ATOM 660 N N . LEU A 1 82 ? -0.574 2.978 12.079 1.00 97.94 82 LEU A N 1
ATOM 661 C CA . LEU A 1 82 ? 0.561 2.216 11.559 1.00 97.94 82 LEU A CA 1
ATOM 662 C C . LEU A 1 82 ? 0.138 0.826 11.076 1.00 97.94 82 LEU A C 1
ATOM 664 O O . LEU A 1 82 ? 0.651 0.344 10.070 1.00 97.94 82 LEU A O 1
ATOM 668 N N . ARG A 1 83 ? -0.862 0.231 11.734 1.00 98.25 83 ARG A N 1
ATOM 669 C CA . ARG A 1 83 ? -1.523 -0.987 11.263 1.00 98.25 83 ARG A CA 1
ATOM 670 C C . ARG A 1 83 ? -2.184 -0.787 9.900 1.00 98.25 83 ARG A C 1
ATOM 672 O O . ARG A 1 83 ? -1.965 -1.597 9.006 1.00 98.25 83 ARG A O 1
ATOM 679 N N . TYR A 1 84 ? -2.969 0.278 9.723 1.00 98.62 84 TYR A N 1
ATOM 680 C CA . TYR A 1 84 ? -3.616 0.581 8.442 1.00 98.62 84 TYR A CA 1
ATOM 681 C C . TYR A 1 84 ? -2.582 0.853 7.349 1.00 98.62 84 TYR A C 1
ATOM 683 O O . TYR A 1 84 ? -2.747 0.367 6.236 1.00 98.62 84 TYR A O 1
ATOM 691 N N . LEU A 1 85 ? -1.498 1.565 7.679 1.00 98.75 85 LEU A N 1
ATOM 692 C CA . LEU A 1 85 ? -0.389 1.792 6.754 1.00 98.75 85 LEU A CA 1
ATOM 693 C C . LEU A 1 85 ? 0.272 0.471 6.338 1.00 98.75 85 LEU A C 1
ATOM 695 O O . LEU A 1 85 ? 0.475 0.255 5.151 1.00 98.75 85 LEU A O 1
ATOM 699 N N . GLY A 1 86 ? 0.543 -0.435 7.283 1.00 98.62 86 GLY A N 1
ATOM 700 C CA . GLY A 1 86 ? 1.097 -1.761 6.986 1.00 98.62 86 GLY A CA 1
ATOM 701 C C . GLY A 1 86 ? 0.195 -2.586 6.069 1.00 98.62 86 GLY A C 1
ATOM 702 O O . GLY A 1 86 ? 0.665 -3.154 5.088 1.00 98.62 86 GLY A O 1
ATOM 703 N N . ILE A 1 87 ? -1.116 -2.590 6.334 1.00 98.75 87 ILE A N 1
ATOM 704 C CA . ILE A 1 87 ? -2.103 -3.265 5.477 1.00 98.75 87 ILE A CA 1
ATOM 705 C C . ILE A 1 87 ? -2.129 -2.640 4.079 1.00 98.75 87 ILE A C 1
ATOM 707 O O . ILE A 1 87 ? -2.152 -3.373 3.094 1.00 98.75 87 ILE A O 1
ATOM 711 N N . GLY A 1 88 ? -2.110 -1.308 3.981 1.00 98.69 88 GLY A N 1
ATOM 712 C CA . GLY A 1 88 ? -2.069 -0.594 2.705 1.00 98.69 88 GLY A CA 1
ATOM 713 C C . GLY A 1 88 ? -0.819 -0.932 1.894 1.00 98.69 88 GLY A C 1
ATOM 714 O O . GLY A 1 88 ? -0.938 -1.314 0.737 1.00 98.69 88 GLY A O 1
ATOM 715 N N . LEU A 1 89 ? 0.357 -0.889 2.525 1.00 98.81 89 LEU A N 1
ATOM 716 C CA . LEU A 1 89 ? 1.634 -1.228 1.892 1.00 98.81 89 LEU A CA 1
ATOM 717 C C . LEU A 1 89 ? 1.664 -2.686 1.423 1.00 98.81 89 LEU A C 1
ATOM 719 O O . LEU A 1 89 ? 2.053 -2.952 0.295 1.00 98.81 89 LEU A O 1
ATOM 723 N N . ILE A 1 90 ? 1.203 -3.643 2.234 1.00 98.69 90 ILE A N 1
ATOM 724 C CA . ILE A 1 90 ? 1.125 -5.047 1.800 1.00 98.69 90 ILE A CA 1
ATOM 725 C C . ILE A 1 90 ? 0.110 -5.236 0.672 1.00 98.69 90 ILE A C 1
ATOM 727 O O . ILE A 1 90 ? 0.390 -5.962 -0.277 1.00 98.69 90 ILE A O 1
ATOM 731 N N . THR A 1 91 ? -1.044 -4.570 0.739 1.00 98.69 91 THR A N 1
ATOM 732 C CA . THR A 1 91 ? -2.049 -4.611 -0.336 1.00 98.69 91 THR A CA 1
ATOM 733 C C . THR A 1 91 ? -1.450 -4.114 -1.647 1.00 98.69 91 THR A C 1
ATOM 735 O O . THR A 1 91 ? -1.585 -4.783 -2.665 1.00 98.69 91 THR A O 1
ATOM 738 N N . HIS A 1 92 ? -0.742 -2.987 -1.600 1.00 98.50 92 HIS A N 1
ATOM 739 C CA . HIS A 1 92 ? -0.032 -2.420 -2.735 1.00 98.50 92 HIS A CA 1
ATOM 740 C C . HIS A 1 92 ? 0.987 -3.421 -3.317 1.00 98.50 92 HIS A C 1
ATOM 742 O O . HIS A 1 92 ? 0.911 -3.764 -4.492 1.00 98.50 92 HIS A O 1
ATOM 748 N N . MET A 1 93 ? 1.855 -4.004 -2.482 1.00 98.25 93 MET A N 1
ATOM 749 C CA . MET A 1 93 ? 2.871 -4.977 -2.923 1.00 98.25 93 MET A CA 1
ATOM 750 C C . MET A 1 93 ? 2.256 -6.239 -3.547 1.00 98.25 93 MET A C 1
ATOM 752 O O . MET A 1 93 ? 2.814 -6.811 -4.480 1.00 98.25 93 MET A O 1
ATOM 756 N N . LEU A 1 94 ? 1.104 -6.692 -3.041 1.00 97.25 94 LEU A N 1
ATOM 757 C CA . LEU A 1 94 ? 0.379 -7.829 -3.615 1.00 97.25 94 LEU A CA 1
ATOM 758 C C . LEU A 1 94 ? -0.204 -7.505 -4.993 1.00 97.25 94 LEU A C 1
ATOM 760 O O . LEU A 1 94 ? -0.219 -8.382 -5.854 1.00 97.25 94 LEU A O 1
ATOM 764 N N . LEU A 1 95 ? -0.679 -6.275 -5.202 1.00 96.06 95 LEU A N 1
ATOM 765 C CA . LEU A 1 95 ? -1.153 -5.817 -6.507 1.00 96.06 95 LEU A CA 1
ATOM 766 C C . LEU A 1 95 ? 0.008 -5.697 -7.499 1.00 96.06 95 LEU A C 1
ATOM 768 O O . LEU A 1 95 ? -0.098 -6.221 -8.606 1.00 96.06 95 LEU A O 1
ATOM 772 N N . ASP A 1 96 ? 1.139 -5.139 -7.081 1.00 95.00 96 ASP A N 1
ATOM 773 C CA . ASP A 1 96 ? 2.358 -5.053 -7.896 1.00 95.00 96 ASP A CA 1
ATOM 774 C C . ASP A 1 96 ? 2.927 -6.422 -8.272 1.00 95.00 96 ASP A C 1
ATOM 776 O O . ASP A 1 96 ? 3.367 -6.643 -9.402 1.00 95.00 96 ASP A O 1
ATOM 780 N N . ALA A 1 97 ? 2.837 -7.399 -7.368 1.00 94.56 97 ALA A N 1
ATOM 781 C CA . ALA A 1 97 ? 3.222 -8.773 -7.665 1.00 94.56 97 ALA A CA 1
ATOM 782 C C . ALA A 1 97 ? 2.388 -9.406 -8.799 1.00 94.56 97 ALA A C 1
ATOM 784 O O . ALA A 1 97 ? 2.859 -10.355 -9.430 1.00 94.56 97 ALA A O 1
ATOM 785 N N . THR A 1 98 ? 1.183 -8.899 -9.099 1.00 91.94 98 THR A N 1
ATOM 786 C CA . THR A 1 98 ? 0.366 -9.425 -10.210 1.00 91.94 98 THR A CA 1
ATOM 787 C C . THR A 1 98 ? 0.957 -9.132 -11.588 1.00 91.94 98 THR A C 1
ATOM 789 O O . THR A 1 98 ? 0.688 -9.885 -12.526 1.00 91.94 98 THR A O 1
ATOM 792 N N . ASP A 1 99 ? 1.809 -8.110 -11.715 1.00 88.62 99 ASP A N 1
ATOM 793 C CA . ASP A 1 99 ? 2.525 -7.813 -12.960 1.00 88.62 99 ASP A CA 1
ATOM 794 C C . ASP A 1 99 ? 3.837 -8.601 -13.101 1.00 88.62 99 ASP A C 1
ATOM 796 O O . ASP A 1 99 ? 4.444 -8.594 -14.164 1.00 88.62 99 ASP A O 1
ATOM 800 N N . CYS A 1 100 ? 4.255 -9.346 -12.072 1.00 89.75 100 CYS A N 1
ATOM 801 C CA . CYS A 1 100 ? 5.449 -10.198 -12.118 1.00 89.75 100 CYS A CA 1
ATOM 802 C C . CYS A 1 100 ? 5.191 -11.608 -12.678 1.00 89.75 100 CYS A C 1
ATOM 804 O O . CYS A 1 100 ? 6.128 -12.390 -12.828 1.00 89.75 100 CYS A O 1
ATOM 806 N N . ALA A 1 101 ? 3.930 -11.966 -12.928 1.00 77.50 101 ALA A N 1
ATOM 807 C CA . ALA A 1 101 ? 3.538 -13.299 -13.383 1.00 77.50 101 ALA A CA 1
ATOM 808 C C . ALA A 1 101 ? 3.519 -13.462 -14.918 1.00 77.50 101 ALA A C 1
ATOM 810 O O . ALA A 1 101 ? 3.121 -14.528 -15.394 1.00 77.50 101 ALA A O 1
ATOM 811 N N . PHE A 1 102 ? 3.918 -12.436 -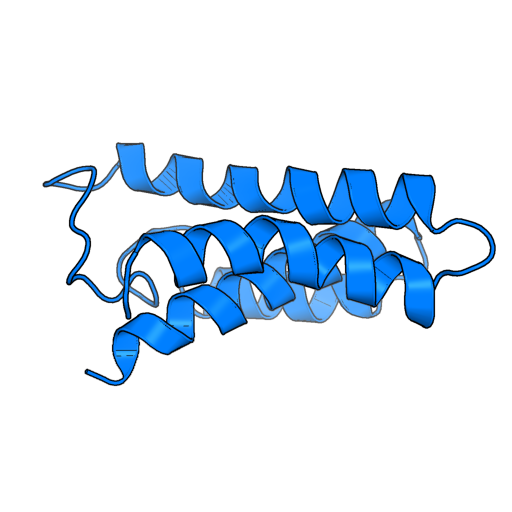15.682 1.00 61.12 102 PHE A N 1
ATOM 812 C CA . PHE A 1 102 ? 3.785 -12.375 -17.142 1.00 61.12 102 PHE A CA 1
ATOM 813 C C . PHE A 1 102 ? 5.004 -11.744 -17.813 1.00 61.12 102 PHE A C 1
ATOM 815 O O . PHE A 1 102 ? 5.592 -10.822 -17.208 1.00 61.12 102 PHE A O 1
#

InterPro domains:
  IPR046125 Protein of unknown function DUF6122 [PF19617] (4-102)

Foldseek 3Di:
DPVVVLVVCLQPVQLVCLCVPVVVCSVLLSVLLSVLVCLLVQLVVDVVSDDLLDQPAPPGPCNDPVVLVVLVVQCPDPDVSSNSSSVSNNSNSVSSVVSVVD

Secondary structure (DSSP, 8-state):
--HHHHHHHHHHHHHHHHHHH-TTSHHHHHHHHHHGGGGGGGGGGSSSS--TTS--TTTSGGGSHHHHHHHHHHTT-SSHHHHHHHHHHHHHHHHHGGGGG-

Radius of gyration: 13.54 Å; chains: 1; bounding box: 32×21×37 Å

pLDDT: mean 95.09, std 6.61, range [58.84, 98.81]